Protein 2PK4 (pdb70)

Radius of gyration: 11.33 Å; Cα contacts (8 Å, |Δi|>4): 187; chains: 1; bounding box: 31×28×18 Å

Sequence (80 aa):
QDCYHGDGQSYRGTSSTTTTGKKCQSWSSMTPHRHQKTPENYPNAGLTMNYCRNPDADKGPWCFTTDPSVRWEYCNLKKC

Organism: Homo sapiens (NCBI:txid9606)

Structure (mmCIF, N/CA/C/O backbone):
data_2PK4
#
_entry.id   2PK4
#
_cell.length_a   42.210
_cell.length_b   35.460
_cell.length_c   25.430
_cell.angle_alpha   90.00
_cell.angle_beta   102.94
_cell.angle_gamma   90.00
#
_symmetry.space_group_name_H-M   'P 1 21 1'
#
loop_
_entity.id
_entity.type
_entity.pdbx_description
1 polymer 'HUMAN PLASMINOGEN KRINGLE 4'
2 non-polymer '6-AMINOHEXANOIC ACID'
3 water water
#
loop_
_atom_site.group_PDB
_atom_site.id
_atom_site.type_symbol
_atom_site.label_atom_id
_atom_site.label_alt_id
_atom_site.label_comp_id
_atom_site.label_asym_id
_atom_site.label_entity_id
_atom_site.label_seq_id
_atom_site.pdbx_PDB_ins_code
_atom_site.Cartn_x
_atom_site.Cartn_y
_atom_site.Cartn_z
_atom_site.occupancy
_atom_site.B_iso_or_equiv
_atom_site.auth_seq_id
_atom_site.auth_comp_id
_atom_site.auth_asym_id
_atom_site.auth_atom_id
_atom_site.pdbx_PDB_model_num
ATOM 1 N N . GLN A 1 1 ? 20.992 6.276 18.783 1.00 32.80 -1 GLN A N 1
ATOM 2 C CA . GLN A 1 1 ? 20.656 6.769 17.446 1.00 32.06 -1 GLN A CA 1
ATOM 3 C C . GLN A 1 1 ? 19.523 5.914 16.861 1.00 32.54 -1 GLN A C 1
ATOM 4 O O . GLN A 1 1 ? 19.551 4.662 16.902 1.00 34.80 -1 GLN A O 1
ATOM 10 N N . ASP A 1 2 ? 18.512 6.570 16.345 1.00 28.51 0 ASP A N 1
ATOM 11 C CA . ASP A 1 2 ? 17.381 5.947 15.657 1.00 27.47 0 ASP A CA 1
ATOM 12 C C . ASP A 1 2 ? 17.472 6.402 14.192 1.00 27.28 0 ASP A C 1
ATOM 13 O O . ASP A 1 2 ? 16.920 7.488 13.877 1.00 27.94 0 ASP A O 1
ATOM 18 N N . CYS A 1 3 ? 18.209 5.673 13.423 1.00 24.15 1 CYS A N 1
ATOM 19 C CA . CYS A 1 3 ? 18.519 5.803 12.012 1.00 24.84 1 CYS A CA 1
ATOM 20 C C . CYS A 1 3 ? 18.443 4.394 11.378 1.00 24.97 1 CYS A C 1
ATOM 21 O O . CYS A 1 3 ? 18.067 3.455 12.119 1.00 26.48 1 CYS A O 1
ATOM 24 N N . TYR A 1 4 ? 18.789 4.205 10.133 1.00 24.27 2 TYR A N 1
ATOM 25 C CA . TYR A 1 4 ? 18.811 2.810 9.570 1.00 27.80 2 TYR A CA 1
ATOM 26 C C . TYR A 1 4 ? 20.010 2.671 8.631 1.00 27.55 2 TYR A C 1
ATOM 27 O O . TYR A 1 4 ? 20.716 3.698 8.453 1.00 26.00 2 TYR A O 1
ATOM 36 N N . HIS A 1 5 ? 20.334 1.484 8.133 1.00 29.38 3 HIS A N 1
ATOM 37 C CA . HIS A 1 5 ? 21.555 1.348 7.294 1.00 31.13 3 HIS A CA 1
ATOM 38 C C . HIS A 1 5 ? 21.360 0.797 5.884 1.00 32.09 3 HIS A C 1
ATOM 39 O O . HIS A 1 5 ? 21.512 -0.383 5.538 1.00 32.57 3 HIS A O 1
ATOM 46 N N . GLY A 1 6 ? 21.119 1.682 4.916 1.00 32.28 4 GLY A N 1
ATOM 47 C CA . GLY A 1 6 ? 20.948 1.236 3.525 1.00 30.39 4 GLY A CA 1
ATOM 48 C C . GLY A 1 6 ? 19.511 0.846 3.251 1.00 27.00 4 GLY A C 1
ATOM 49 O O . GLY A 1 6 ? 18.878 1.768 2.690 1.00 29.56 4 GLY A O 1
ATOM 50 N N . ASP A 1 7 ? 19.050 -0.380 3.491 1.00 23.13 5 ASP A N 1
ATOM 51 C CA . ASP A 1 7 ? 17.598 -0.594 3.170 1.00 19.64 5 ASP A CA 1
ATOM 52 C C . ASP A 1 7 ? 16.731 -0.589 4.430 1.00 15.29 5 ASP A C 1
ATOM 53 O O . ASP A 1 7 ? 15.487 -0.609 4.256 1.00 13.92 5 ASP A O 1
ATOM 58 N N . GLY A 1 8 ? 17.335 -0.585 5.589 1.00 11.81 6 GLY A N 1
ATOM 59 C CA . GLY A 1 8 ? 16.578 -0.584 6.835 1.00 13.77 6 GLY A CA 1
ATOM 60 C C . GLY A 1 8 ? 15.749 -1.816 7.166 1.00 15.10 6 GLY A C 1
ATOM 61 O O . GLY A 1 8 ? 14.853 -1.674 8.049 1.00 13.33 6 GLY A O 1
ATOM 62 N N . GLN A 1 9 ? 15.966 -2.974 6.544 1.00 16.04 7 GLN A N 1
ATOM 63 C CA . GLN A 1 9 ? 15.221 -4.206 6.904 1.00 17.10 7 GLN A CA 1
ATOM 64 C C . GLN A 1 9 ? 15.755 -4.649 8.297 1.00 18.85 7 GLN A C 1
ATOM 65 O O . GLN A 1 9 ? 15.098 -5.370 9.076 1.00 16.98 7 GLN A O 1
ATOM 71 N N . SER A 1 1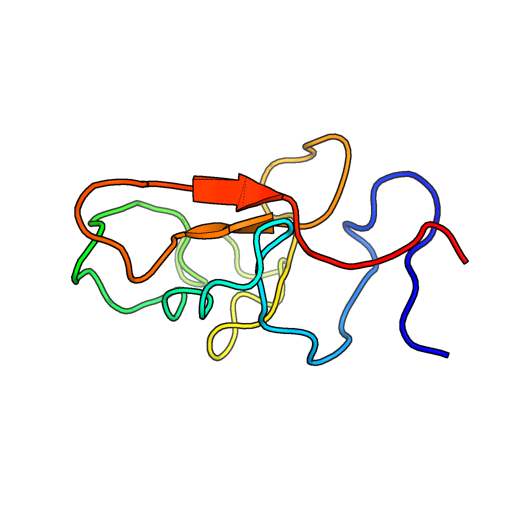0 ? 16.956 -4.127 8.547 1.00 18.07 8 SER A N 1
ATO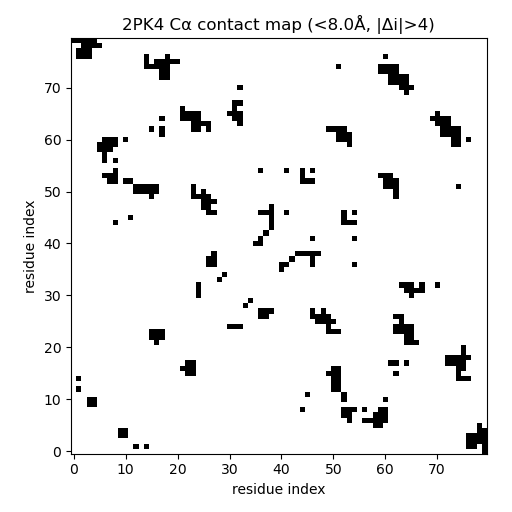M 72 C CA . SER A 1 10 ? 17.717 -4.394 9.780 1.00 17.98 8 SER A CA 1
ATOM 73 C C . SER A 1 10 ? 17.119 -3.744 11.030 1.00 14.97 8 SER A C 1
ATOM 74 O O . SER A 1 10 ? 17.259 -4.238 12.171 1.00 11.20 8 SER A O 1
ATOM 77 N N . TYR A 1 11 ? 16.480 -2.637 10.758 1.00 14.45 9 TYR A N 1
ATOM 78 C CA . TYR A 1 11 ? 15.902 -1.785 11.819 1.00 14.69 9 TYR A CA 1
ATOM 79 C C . TYR A 1 11 ? 14.847 -2.444 12.704 1.00 13.81 9 TYR A C 1
ATOM 80 O O . TYR A 1 11 ? 13.996 -3.275 12.314 1.00 11.89 9 TYR A O 1
ATOM 89 N N . ARG A 1 12 ? 14.925 -1.972 13.927 1.00 11.49 10 ARG A N 1
ATOM 90 C CA . ARG A 1 12 ? 14.129 -2.508 15.044 1.00 11.78 10 ARG A CA 1
ATOM 91 C C . ARG A 1 12 ? 13.843 -1.448 16.069 1.00 11.25 10 ARG A C 1
ATOM 92 O O . ARG A 1 12 ? 13.296 -1.646 17.179 1.00 12.85 10 ARG A O 1
ATOM 100 N N . GLY A 1 13 ? 14.141 -0.214 15.714 1.00 12.96 11 GLY A N 1
ATOM 101 C CA . GLY A 1 13 ? 13.771 0.981 16.518 1.00 14.84 11 GLY A CA 1
ATOM 102 C C . GLY A 1 13 ? 12.233 1.096 16.618 1.00 14.92 11 GLY A C 1
ATOM 103 O O . GLY A 1 13 ? 11.434 0.364 15.995 1.00 15.35 11 GLY A O 1
ATOM 104 N N . THR A 1 14 ? 11.837 2.070 17.433 1.00 14.65 12 THR A N 1
ATOM 105 C CA . THR A 1 14 ? 10.412 2.318 17.776 1.00 12.77 12 THR A CA 1
ATOM 106 C C . THR A 1 14 ? 9.852 3.663 17.344 1.00 11.70 12 THR A C 1
ATOM 107 O O . THR A 1 14 ? 9.200 4.463 18.002 1.00 9.80 12 THR A O 1
ATOM 111 N N . SER A 1 15 ? 10.314 3.983 16.150 1.00 11.34 13 SER A N 1
ATOM 112 C CA . SER A 1 15 ? 9.973 5.182 15.365 1.00 13.84 13 SER A CA 1
ATOM 113 C C . SER A 1 15 ? 8.653 4.746 14.727 1.00 13.06 13 SER A C 1
ATOM 114 O O . SER A 1 15 ? 8.612 3.580 14.208 1.00 12.69 13 SER A O 1
ATOM 117 N N . SER A 1 16 ? 7.606 5.503 14.883 1.00 12.72 14 SER A N 1
ATOM 118 C CA . SER A 1 16 ? 6.304 4.973 14.411 1.00 14.97 14 SER A CA 1
ATOM 119 C C . SER A 1 16 ? 5.557 6.126 13.758 1.00 15.71 14 SER A C 1
ATOM 120 O O . SER A 1 16 ? 4.314 6.243 13.823 1.00 13.21 14 SER A O 1
ATOM 123 N N . THR A 1 17 ? 6.377 6.947 13.111 1.00 16.28 15 THR A N 1
ATOM 124 C CA . THR A 1 17 ? 5.795 8.119 12.468 1.00 17.37 15 THR A CA 1
ATOM 125 C C . THR A 1 17 ? 6.374 8.290 11.095 1.00 17.69 15 THR A C 1
ATOM 126 O O . THR A 1 17 ? 7.515 8.020 10.761 1.00 18.79 15 THR A O 1
ATOM 130 N N . THR A 1 18 ? 5.425 8.649 10.250 1.00 18.18 16 THR A N 1
ATOM 131 C CA . THR A 1 18 ? 5.542 8.873 8.840 1.00 16.54 16 THR A CA 1
ATOM 132 C C . THR A 1 18 ? 6.479 10.058 8.563 1.00 18.09 16 THR A C 1
ATOM 133 O O . THR A 1 18 ? 6.897 10.905 9.382 1.00 14.67 16 THR A O 1
ATOM 137 N N . THR A 1 19 ? 6.779 10.060 7.269 1.00 17.20 17 THR A N 1
ATOM 138 C CA . THR A 1 19 ? 7.661 11.038 6.640 1.00 17.26 17 THR A CA 1
ATOM 139 C C . THR A 1 19 ? 7.009 12.421 6.637 1.00 16.06 17 THR A C 1
ATOM 140 O O . THR A 1 19 ? 7.593 13.503 6.808 1.00 14.11 17 THR A O 1
ATOM 144 N N . THR A 1 20 ? 5.709 12.391 6.609 1.00 14.51 18 THR A N 1
ATOM 145 C CA . THR A 1 20 ? 4.813 13.557 6.554 1.00 15.52 18 THR A CA 1
ATOM 146 C C . THR A 1 20 ? 4.237 13.840 7.938 1.00 14.14 18 THR A C 1
ATOM 147 O O . THR A 1 20 ? 3.277 14.645 8.023 1.00 18.60 18 THR A O 1
ATOM 149 N N . GLY A 1 21 ? 4.751 13.205 8.968 1.00 11.91 19 GLY A N 1
ATOM 150 C CA . GLY A 1 21 ? 4.331 13.381 10.356 1.00 9.88 19 GLY A CA 1
ATOM 151 C C . GLY A 1 21 ? 3.032 12.699 10.776 1.00 7.76 19 GLY A C 1
ATOM 152 O O . GLY A 1 21 ? 2.353 13.191 11.713 1.00 7.56 19 GLY A O 1
ATOM 153 N N . LYS A 1 22 ? 2.679 11.618 10.095 1.00 7.00 20 LYS A N 1
ATOM 154 C CA . LYS A 1 22 ? 1.433 10.889 10.450 1.00 8.57 20 LYS A CA 1
ATOM 155 C C . LYS A 1 22 ? 1.762 9.656 11.330 1.00 9.66 20 LYS A C 1
ATOM 156 O O . LYS A 1 22 ? 2.804 8.977 11.083 1.00 7.00 20 LYS A O 1
ATOM 162 N N . LYS A 1 23 ? 0.825 9.368 12.224 1.00 7.00 21 LYS A N 1
ATOM 163 C CA . LYS A 1 23 ? 0.904 8.150 13.035 1.00 7.49 21 LYS A CA 1
ATOM 164 C C . LYS A 1 23 ? 0.892 6.938 12.112 1.00 8.90 21 LYS A C 1
ATOM 165 O O . LYS A 1 23 ? 0.243 6.973 11.021 1.00 7.36 21 LYS A O 1
ATOM 171 N N . CYS A 1 24 ? 1.701 5.927 12.456 1.00 10.37 22 CYS A N 1
ATOM 172 C CA . CYS A 1 24 ? 1.831 4.683 11.669 1.00 10.72 22 CYS A CA 1
ATOM 173 C C . CYS A 1 24 ? 0.649 3.728 12.091 1.00 11.97 22 CYS A C 1
ATOM 174 O O . CYS A 1 24 ? 0.407 3.731 13.321 1.00 7.00 22 CYS A O 1
ATOM 177 N N . GLN A 1 25 ? 0.010 3.105 11.068 1.00 8.16 23 GLN A N 1
ATOM 178 C CA . GLN A 1 25 ? -1.072 2.192 11.514 1.00 13.02 23 GLN A CA 1
ATOM 179 C C . GLN A 1 25 ? -0.357 0.988 12.181 1.00 14.04 23 GLN A C 1
ATOM 180 O O . GLN A 1 25 ? 0.652 0.676 11.508 1.00 17.12 23 GLN A O 1
ATOM 186 N N . SER A 1 26 ? -0.887 0.347 13.191 1.00 10.15 24 SER A N 1
ATOM 187 C CA . SER A 1 26 ? -0.399 -0.879 13.734 1.00 11.97 24 SER A CA 1
ATOM 188 C C . SER A 1 26 ? -0.516 -1.980 12.650 1.00 13.70 24 SER A C 1
ATOM 189 O O . SER A 1 26 ? -1.585 -2.118 12.017 1.00 7.96 24 SER A O 1
ATOM 192 N N . TRP A 1 27 ? 0.568 -2.760 12.589 1.00 15.21 25 TRP A N 1
ATOM 193 C CA . TRP A 1 27 ? 0.697 -3.843 11.591 1.00 18.01 25 TRP A CA 1
ATOM 194 C C . TRP A 1 27 ? -0.428 -4.840 11.475 1.00 19.71 25 TRP A C 1
ATOM 195 O O . TRP A 1 27 ? -0.722 -5.409 10.408 1.00 19.39 25 TRP A O 1
ATOM 206 N N . SER A 1 28 ? -0.991 -5.208 12.631 1.00 21.92 26 SER A N 1
ATOM 207 C CA . SER A 1 28 ? -2.041 -6.244 12.660 1.00 23.17 26 SER A CA 1
ATOM 208 C C . SER A 1 28 ? -3.462 -5.682 12.597 1.00 22.79 26 SER A C 1
ATOM 209 O O . SER A 1 28 ? -4.421 -6.469 12.437 1.00 22.97 26 SER A O 1
ATOM 212 N N . SER A 1 29 ? -3.603 -4.381 12.728 1.00 21.81 27 SER A N 1
ATOM 213 C CA . SER A 1 29 ? -4.914 -3.708 12.720 1.00 19.18 27 SER A CA 1
ATOM 214 C C . SER A 1 29 ? -5.311 -3.718 11.243 1.00 20.52 27 SER A C 1
ATOM 215 O O . SER A 1 29 ? -4.349 -3.562 10.482 1.00 17.22 27 SER A O 1
ATOM 218 N N . MET A 1 30 ? -6.613 -3.976 10.978 1.00 19.46 28 MET A N 1
ATOM 219 C CA . MET A 1 30 ? -6.975 -3.938 9.530 1.00 20.79 28 MET A CA 1
ATOM 220 C C . MET A 1 30 ? -7.791 -2.654 9.276 1.00 20.29 28 MET A C 1
ATOM 221 O O . MET A 1 30 ? -8.438 -2.512 8.231 1.00 17.35 28 MET A O 1
ATOM 226 N N . THR A 1 31 ? -7.600 -1.749 10.226 1.00 18.25 29 THR A N 1
ATOM 227 C CA . THR A 1 31 ? -8.294 -0.456 10.226 1.00 20.01 29 THR A CA 1
ATOM 228 C C . THR A 1 31 ? -7.334 0.692 10.508 1.00 17.58 29 THR A C 1
ATOM 229 O O . THR A 1 31 ? -6.642 0.672 11.529 1.00 16.74 29 THR A O 1
ATOM 233 N N . PRO A 1 32 ? -7.224 1.703 9.676 1.00 18.91 30 PRO A N 1
ATOM 234 C CA . PRO A 1 32 ? -7.927 1.945 8.454 1.00 20.01 30 PRO A CA 1
ATOM 235 C C . PRO A 1 32 ? -7.551 1.113 7.223 1.00 19.95 30 PRO A C 1
ATOM 236 O O . PRO A 1 32 ? -8.445 1.095 6.318 1.00 19.46 30 PRO A O 1
ATOM 240 N N . HIS A 1 33 ? -6.320 0.606 7.130 1.00 16.52 31 HIS A N 1
ATOM 241 C CA . HIS A 1 33 ? -5.935 -0.129 5.918 1.00 14.46 31 HIS A CA 1
ATOM 242 C C . HIS A 1 33 ? -5.902 -1.608 6.147 1.00 15.29 31 HIS A C 1
ATOM 243 O O . HIS A 1 33 ? -5.301 -2.092 7.128 1.00 20.98 31 HIS A O 1
ATOM 250 N N . ARG A 1 34 ? -6.632 -2.354 5.365 1.00 14.80 32 ARG A N 1
ATOM 251 C CA . ARG A 1 34 ? -6.590 -3.836 5.439 1.00 14.86 32 ARG A CA 1
ATOM 252 C C . ARG A 1 34 ? -5.358 -4.161 4.560 1.00 14.17 32 ARG A C 1
ATOM 253 O O . ARG A 1 34 ? -5.142 -3.450 3.559 1.00 13.96 32 ARG A O 1
ATOM 255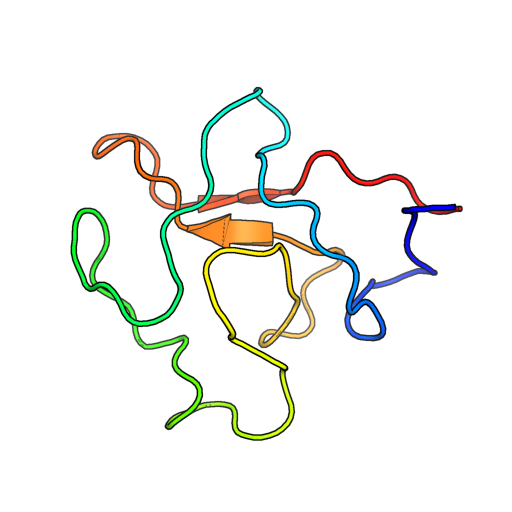 N N . HIS A 1 35 ? -4.593 -5.144 4.967 1.00 12.99 33 HIS A N 1
ATOM 256 C CA . HIS A 1 35 ? -3.372 -5.566 4.248 1.00 12.34 33 HIS A CA 1
ATOM 257 C C . HIS A 1 35 ? -2.928 -6.933 4.707 1.00 12.22 33 HIS A C 1
ATOM 258 O O . HIS A 1 35 ? -3.469 -7.465 5.693 1.00 11.98 33 HIS A O 1
ATOM 265 N N . GLN A 1 36 ? -1.915 -7.469 4.053 1.00 14.16 34 GLN A N 1
ATOM 266 C CA . GLN A 1 36 ? -1.342 -8.798 4.337 1.00 16.64 34 GLN A CA 1
ATOM 267 C C . GLN A 1 36 ? 0.025 -8.764 5.046 1.00 17.76 34 GLN A C 1
ATOM 268 O O . GLN A 1 36 ? 0.678 -9.816 5.219 1.00 14.50 34 GLN A O 1
ATOM 274 N N . LYS A 1 37 ? 0.489 -7.553 5.399 1.00 17.70 35 LYS A N 1
ATOM 275 C CA . LYS A 1 37 ? 1.744 -7.365 6.097 1.00 16.98 35 LYS A CA 1
ATOM 276 C C . LYS A 1 37 ? 1.643 -7.658 7.594 1.00 18.35 35 LYS A C 1
ATOM 277 O O . LYS A 1 37 ? 1.831 -6.718 8.410 1.00 20.03 35 LYS A O 1
ATOM 283 N N . THR A 1 38 ? 1.387 -8.928 7.875 1.00 18.23 37 THR A N 1
ATOM 284 C CA . THR A 1 38 ? 1.281 -9.445 9.209 1.00 17.02 37 THR A CA 1
ATOM 285 C C . THR A 1 38 ? 2.392 -10.478 9.536 1.00 15.17 37 THR A C 1
ATOM 286 O O . THR A 1 38 ? 2.933 -11.192 8.688 1.00 16.05 37 THR A O 1
ATOM 290 N N . PRO A 1 39 ? 2.670 -10.463 10.826 1.00 13.36 38 PRO A N 1
ATOM 291 C CA . PRO A 1 39 ? 3.661 -11.352 11.434 1.00 16.20 38 PRO A CA 1
ATOM 292 C C . PRO A 1 39 ? 3.365 -12.814 11.086 1.00 15.37 38 PRO A C 1
ATOM 293 O O . PRO A 1 39 ? 4.214 -13.712 11.186 1.00 16.31 38 PRO A O 1
ATOM 297 N N . GLU A 1 40 ? 2.091 -13.003 10.728 1.00 16.16 39 GLU A N 1
ATOM 298 C CA . GLU A 1 40 ? 1.672 -14.346 10.343 1.00 17.81 39 GLU A CA 1
ATOM 299 C C . GLU A 1 40 ? 2.289 -14.652 8.971 1.00 17.61 39 GLU A C 1
ATOM 300 O O . GLU A 1 40 ? 2.647 -15.804 8.730 1.00 20.07 39 GLU A O 1
ATOM 306 N N . ASN A 1 41 ? 2.355 -13.630 8.151 1.00 18.33 40 ASN A N 1
ATOM 307 C CA . ASN A 1 41 ? 2.883 -13.561 6.812 1.00 17.85 40 ASN A CA 1
ATOM 308 C C . ASN A 1 41 ? 4.395 -13.275 6.837 1.00 19.48 40 ASN A C 1
ATOM 309 O O . ASN A 1 41 ? 5.094 -13.735 5.913 1.00 18.92 40 ASN A O 1
ATOM 314 N N . TYR A 1 42 ? 4.892 -12.566 7.855 1.00 18.61 41 TYR A N 1
ATOM 315 C CA . TYR A 1 42 ? 6.351 -12.252 7.882 1.00 18.15 41 TYR A CA 1
ATOM 316 C C . TYR A 1 42 ? 6.905 -12.413 9.297 1.00 18.83 41 TYR A C 1
ATOM 317 O O . TYR A 1 42 ? 7.186 -11.376 9.952 1.00 17.29 41 TYR A O 1
ATOM 326 N N . PRO A 1 43 ? 7.092 -13.681 9.681 1.00 16.51 42 PRO A N 1
ATOM 327 C CA . PRO A 1 43 ? 7.533 -14.020 11.012 1.00 17.29 42 PRO A CA 1
ATOM 328 C C . PRO A 1 43 ? 8.921 -13.514 11.414 1.00 18.26 42 PRO A C 1
ATOM 329 O O . PRO A 1 43 ? 9.255 -13.528 12.603 1.00 16.83 42 PRO A O 1
ATOM 333 N N . ASN A 1 44 ? 9.745 -13.091 10.477 1.00 20.63 43 ASN A N 1
ATOM 334 C CA . ASN A 1 44 ? 11.110 -12.592 10.763 1.00 22.85 43 ASN A CA 1
ATOM 335 C C . ASN A 1 44 ? 11.176 -11.067 10.796 1.00 25.32 43 ASN A C 1
ATOM 336 O O . ASN A 1 44 ? 12.088 -10.492 11.419 1.00 27.29 43 ASN A O 1
ATOM 341 N N . ALA A 1 45 ? 10.268 -10.382 10.125 1.00 25.73 44 ALA A N 1
ATOM 342 C CA . ALA A 1 45 ? 10.163 -8.950 9.954 1.00 25.66 44 ALA A CA 1
ATOM 343 C C . ALA A 1 45 ? 10.013 -8.093 11.200 1.00 24.93 44 ALA A C 1
ATOM 344 O O . ALA A 1 45 ? 10.506 -6.914 11.143 1.00 26.13 44 ALA A O 1
ATOM 346 N N . GLY A 1 46 ? 9.428 -8.529 12.282 1.00 21.04 45 GLY A N 1
ATOM 347 C CA . GLY A 1 46 ? 9.370 -7.642 13.478 1.00 16.88 45 GLY A CA 1
ATOM 348 C C . GLY A 1 46 ? 8.190 -6.647 13.359 1.00 17.07 45 GLY A C 1
ATOM 349 O O . GLY A 1 46 ? 8.262 -5.491 13.835 1.00 13.81 45 GLY A O 1
ATOM 350 N N . LEU A 1 47 ? 7.141 -7.203 12.746 1.00 13.71 46 LEU A N 1
ATOM 351 C CA . LEU A 1 47 ? 5.914 -6.501 12.425 1.00 13.82 46 LEU A CA 1
ATOM 352 C C . LEU A 1 47 ? 5.128 -6.471 13.732 1.00 16.50 46 LEU A C 1
ATOM 353 O O . LEU A 1 47 ? 4.081 -7.104 13.858 1.00 17.60 46 LEU A O 1
ATOM 358 N N . THR A 1 48 ? 5.678 -5.670 14.627 1.00 17.19 47 THR A N 1
ATOM 359 C CA . THR A 1 48 ? 5.201 -5.439 15.986 1.00 18.00 47 THR A CA 1
ATOM 360 C C . THR A 1 48 ? 4.613 -4.037 16.106 1.00 17.33 47 THR A C 1
ATOM 361 O O . THR A 1 48 ? 4.964 -3.114 15.320 1.00 18.57 47 THR A O 1
ATOM 365 N N . MET A 1 49 ? 3.772 -3.861 17.094 1.00 14.97 48 MET A N 1
ATOM 366 C CA . MET A 1 49 ? 3.096 -2.586 17.365 1.00 15.43 48 MET A CA 1
ATOM 367 C C . MET A 1 49 ? 2.886 -1.868 16.016 1.00 12.80 48 MET A C 1
ATOM 368 O O . MET A 1 49 ? 2.432 -2.508 15.092 1.00 11.82 48 MET A O 1
ATOM 373 N N . ASN A 1 50 ? 3.165 -0.610 15.953 1.00 11.47 49 ASN A N 1
ATOM 374 C CA . ASN A 1 50 ? 3.030 0.205 14.747 1.00 13.99 49 ASN A CA 1
ATOM 375 C C . ASN A 1 50 ? 4.366 0.877 14.380 1.00 12.46 49 ASN A C 1
ATOM 376 O O . ASN A 1 50 ? 4.250 2.054 13.977 1.00 13.36 49 ASN A O 1
ATOM 381 N N . TYR A 1 51 ? 5.500 0.227 14.620 1.00 13.19 50 TYR A N 1
ATOM 382 C CA . TYR A 1 51 ? 6.821 0.835 14.262 1.00 9.52 50 TYR A CA 1
ATOM 383 C C . TYR A 1 51 ? 7.107 0.595 12.771 1.00 7.00 50 TYR A C 1
ATOM 384 O O . TYR A 1 51 ? 6.754 -0.474 12.125 1.00 7.00 50 TYR A O 1
ATOM 393 N N . CYS A 1 52 ? 7.872 1.469 12.257 1.00 7.00 51 CYS A N 1
ATOM 394 C CA . CYS A 1 52 ? 8.426 1.412 10.888 1.00 7.32 51 CYS A CA 1
ATOM 395 C C . CYS A 1 52 ? 9.253 0.127 10.747 1.00 9.11 51 CYS A C 1
ATOM 396 O O . CYS A 1 52 ? 10.036 -0.206 11.650 1.00 7.00 51 CYS A O 1
ATOM 399 N N . ARG A 1 53 ? 9.019 -0.620 9.670 1.00 7.56 52 ARG A N 1
ATOM 400 C CA . ARG A 1 53 ? 9.746 -1.850 9.356 1.00 9.48 52 ARG A CA 1
ATOM 401 C C . ARG A 1 53 ? 9.990 -2.003 7.859 1.00 9.38 52 ARG A C 1
ATOM 402 O O . ARG A 1 53 ? 9.559 -1.140 7.081 1.00 9.36 52 ARG A O 1
ATOM 410 N N . ASN A 1 54 ? 10.520 -3.120 7.418 1.00 10.86 53 ASN A N 1
ATOM 411 C CA . ASN A 1 54 ? 10.655 -3.402 5.970 1.00 11.91 53 ASN A CA 1
ATOM 412 C C . ASN A 1 54 ? 10.465 -4.901 5.709 1.00 14.03 53 ASN A C 1
ATOM 413 O O . ASN A 1 54 ? 11.477 -5.576 5.461 1.00 16.46 53 ASN A O 1
ATOM 418 N N . PRO A 1 55 ? 9.229 -5.398 5.701 1.00 15.31 54 PRO A N 1
ATOM 419 C CA . PRO A 1 55 ? 8.928 -6.792 5.393 1.00 14.01 54 PRO A CA 1
ATOM 420 C C . PRO A 1 55 ? 9.087 -7.056 3.899 1.00 14.91 54 PRO A C 1
ATOM 421 O O . PRO A 1 55 ? 9.191 -8.270 3.620 1.00 18.44 54 PRO A O 1
ATOM 425 N N . ASP A 1 56 ? 8.924 -6.049 3.057 1.00 16.33 55 ASP A N 1
ATOM 426 C CA . ASP A 1 56 ? 9.009 -6.162 1.618 1.00 18.00 55 ASP A CA 1
ATOM 427 C C . ASP A 1 56 ? 10.382 -5.916 0.993 1.00 18.05 55 ASP A C 1
ATOM 428 O O . ASP A 1 56 ? 10.329 -5.837 -0.273 1.00 22.30 55 ASP A O 1
ATOM 433 N N . ALA A 1 57 ? 11.513 -5.713 1.583 1.00 18.26 56 ALA A N 1
ATOM 434 C CA . ALA A 1 57 ? 12.698 -5.453 0.690 1.00 20.74 56 ALA A CA 1
ATOM 435 C C . ALA A 1 57 ? 12.580 -4.121 -0.075 1.00 18.94 56 ALA A C 1
ATOM 436 O O . ALA A 1 57 ? 13.352 -3.879 -1.028 1.00 17.50 56 ALA A O 1
ATOM 438 N N . ASP A 1 58 ? 11.773 -3.245 0.465 1.00 20.16 57 ASP A N 1
ATOM 439 C CA . ASP A 1 58 ? 11.668 -1.867 -0.129 1.00 21.76 57 ASP A CA 1
ATOM 440 C C . ASP A 1 58 ? 13.043 -1.237 0.137 1.00 21.85 57 ASP A C 1
ATOM 441 O O . ASP A 1 58 ? 13.903 -1.882 0.815 1.00 21.76 57 ASP A O 1
ATOM 446 N N . LYS A 1 59 ? 13.224 0.005 -0.343 1.00 22.09 58 LYS A N 1
ATOM 447 C CA . LYS A 1 59 ? 14.434 0.781 -0.170 1.00 18.78 58 LYS A CA 1
ATOM 448 C C . LYS A 1 59 ? 14.655 1.346 1.232 1.00 16.32 58 LYS A C 1
ATOM 449 O O . LYS A 1 59 ? 15.806 1.688 1.619 1.00 15.09 58 LYS A O 1
ATOM 455 N N . GLY A 1 60 ? 13.650 1.404 2.042 1.00 14.66 60 GLY A N 1
ATOM 456 C CA . GLY A 1 60 ? 13.697 1.897 3.423 1.00 13.47 60 GLY A CA 1
ATOM 457 C C . GLY A 1 60 ? 12.425 1.538 4.197 1.00 12.41 60 GLY A C 1
ATOM 458 O O . GLY A 1 60 ? 11.438 1.028 3.619 1.00 14.87 60 GLY A O 1
ATOM 459 N N . PRO A 1 61 ? 12.495 1.790 5.499 1.00 12.57 61 PRO A N 1
ATOM 460 C CA . PRO A 1 61 ? 11.403 1.489 6.440 1.00 12.15 61 PRO A CA 1
ATOM 461 C C . PRO A 1 61 ? 10.179 2.358 6.151 1.00 11.78 61 PRO A C 1
ATOM 462 O O . PRO A 1 61 ? 10.300 3.525 5.691 1.00 12.89 61 PRO A O 1
ATOM 466 N N . TRP A 1 62 ? 9.038 1.771 6.456 1.00 9.50 62 TRP A N 1
ATOM 467 C CA . TRP A 1 62 ? 7.732 2.400 6.225 1.00 10.77 62 TRP A CA 1
ATOM 468 C C . TRP A 1 62 ? 6.674 1.709 7.127 1.00 11.37 62 TRP A C 1
ATOM 469 O O . TRP A 1 62 ? 6.966 0.754 7.878 1.00 10.10 62 TRP A O 1
ATOM 480 N N . CYS A 1 63 ? 5.471 2.243 6.984 1.00 9.96 63 CYS A N 1
ATOM 481 C CA . CYS A 1 63 ? 4.276 1.651 7.622 1.00 13.56 63 CYS A CA 1
ATOM 482 C C . CYS A 1 63 ? 2.995 2.099 6.905 1.00 13.99 63 CYS A C 1
ATOM 483 O O . CYS A 1 63 ? 2.913 3.125 6.227 1.00 14.79 63 CYS A O 1
ATOM 486 N N . PHE A 1 64 ? 1.955 1.328 7.197 1.00 16.36 64 PHE A N 1
ATOM 487 C CA . PHE A 1 64 ? 0.573 1.765 6.772 1.00 16.12 64 PHE A CA 1
ATOM 488 C C . PHE A 1 64 ? 0.281 3.007 7.616 1.00 13.75 64 PHE A C 1
ATOM 489 O O . PHE A 1 64 ? 0.867 3.238 8.682 1.00 15.31 64 PHE A O 1
ATOM 497 N N . THR A 1 65 ? -0.549 3.889 7.129 1.00 15.12 65 THR A N 1
ATOM 498 C CA . THR A 1 65 ? -0.958 5.136 7.797 1.00 13.69 65 THR A CA 1
ATOM 499 C C . THR A 1 65 ? -2.381 5.044 8.357 1.00 14.40 65 THR A C 1
ATOM 500 O O . THR A 1 65 ? -3.269 4.602 7.617 1.00 12.82 65 THR A O 1
ATOM 504 N N . THR A 1 66 ? -2.551 5.676 9.524 1.00 15.35 66 THR A N 1
ATOM 505 C CA . THR A 1 66 ? -3.898 5.815 10.109 1.00 16.07 66 THR A CA 1
ATOM 506 C C . THR A 1 66 ? -4.765 6.840 9.370 1.00 17.85 66 THR A C 1
ATOM 507 O O . THR A 1 66 ? -5.94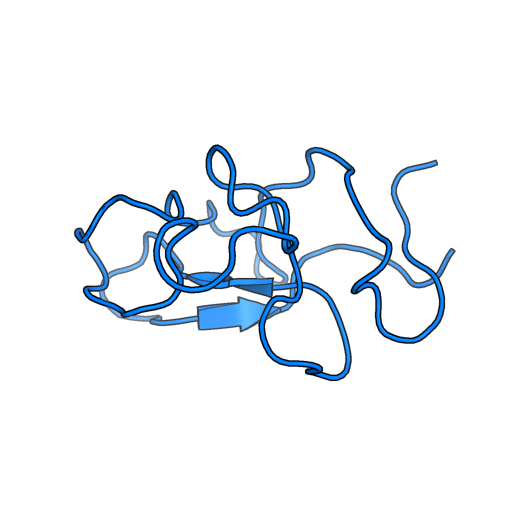3 7.046 9.737 1.00 20.84 66 THR A O 1
ATOM 511 N N . ASP A 1 67 ? -4.277 7.494 8.344 1.00 19.93 67 ASP A N 1
ATOM 512 C CA . ASP A 1 67 ? -5.044 8.429 7.478 1.00 18.46 67 ASP A CA 1
ATOM 513 C C . ASP A 1 67 ? -5.761 7.533 6.461 1.00 17.08 67 ASP A C 1
ATOM 514 O O . ASP A 1 67 ? -5.053 6.952 5.601 1.00 17.57 67 ASP A O 1
ATOM 519 N N . PRO A 1 68 ? -7.064 7.441 6.569 1.00 16.43 68 PRO A N 1
ATOM 520 C CA . PRO A 1 68 ? -7.847 6.562 5.694 1.00 14.42 68 PRO A CA 1
ATOM 521 C C . PRO A 1 68 ? -7.502 6.820 4.258 1.00 15.52 68 PRO A C 1
ATOM 522 O O . PRO A 1 68 ? -7.340 5.907 3.425 1.00 16.33 68 PRO A O 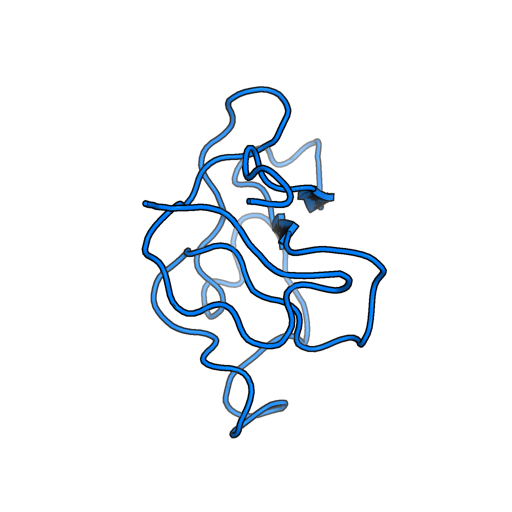1
ATOM 526 N N . SER A 1 69 ? -7.242 8.096 3.977 1.00 14.67 69 SER A N 1
ATOM 527 C CA . SER A 1 69 ? -6.849 8.582 2.660 1.00 14.73 69 SER A CA 1
ATOM 528 C C . SER A 1 69 ? -5.444 8.202 2.233 1.00 14.62 69 SER A C 1
ATOM 529 O O . SER A 1 69 ? -5.166 8.095 1.012 1.00 10.77 69 SER A O 1
ATOM 532 N N . VAL A 1 70 ? -4.498 7.990 3.174 1.00 14.95 70 VAL A N 1
ATOM 533 C CA . VAL A 1 70 ? -3.111 7.644 2.737 1.00 14.08 70 VAL A CA 1
ATOM 534 C C . VAL A 1 70 ? -2.748 6.250 3.223 1.00 14.27 70 VAL A C 1
ATOM 535 O O . VAL A 1 70 ? -2.360 6.099 4.403 1.00 15.49 70 VAL A O 1
ATOM 539 N N . ARG A 1 71 ? -2.786 5.306 2.313 1.00 13.48 71 ARG A N 1
ATOM 540 C CA . ARG A 1 71 ? -2.543 3.883 2.631 1.00 13.52 71 ARG A CA 1
ATOM 541 C C . ARG A 1 71 ? -1.176 3.687 3.279 1.00 14.07 71 ARG A C 1
ATOM 542 O O . ARG A 1 71 ? -1.161 3.091 4.367 1.00 11.04 71 ARG A O 1
ATOM 550 N N . TRP A 1 72 ? -0.123 4.179 2.629 1.00 14.36 72 TRP A N 1
ATOM 551 C CA . TRP A 1 72 ? 1.235 3.977 3.161 1.00 16.49 72 TRP A CA 1
ATOM 552 C C . TRP A 1 72 ? 2.224 5.067 2.752 1.00 18.54 72 TRP A C 1
ATOM 553 O O . TRP A 1 72 ? 2.157 5.681 1.675 1.00 17.74 72 TRP A O 1
ATOM 564 N N . GLU A 1 73 ? 3.195 5.206 3.638 1.00 20.40 73 GLU A N 1
ATOM 565 C CA . GLU A 1 73 ? 4.303 6.137 3.538 1.00 22.06 73 GLU A CA 1
ATOM 566 C C . GLU A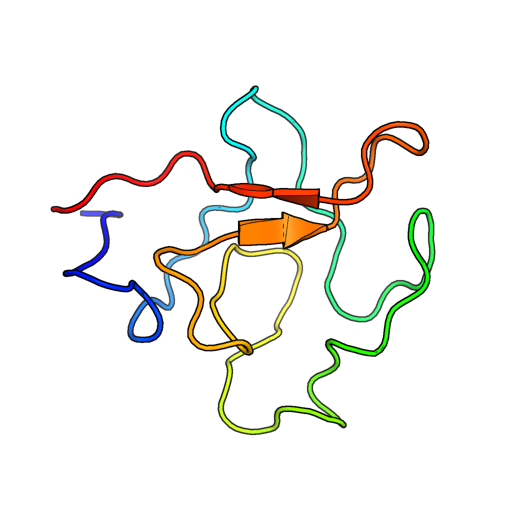 1 73 ? 5.621 5.613 4.126 1.00 22.22 73 GLU A C 1
ATOM 567 O O . GLU A 1 73 ? 5.664 4.739 5.039 1.00 20.98 73 GLU A O 1
ATOM 573 N N . TYR A 1 74 ? 6.658 6.279 3.637 1.00 19.94 74 TYR A N 1
ATOM 574 C CA . TYR A 1 74 ? 8.023 6.023 4.152 1.00 17.82 74 TYR A CA 1
ATOM 575 C C . TYR A 1 74 ? 8.085 6.656 5.535 1.00 17.72 74 TYR A C 1
ATOM 576 O O . TYR A 1 74 ? 7.253 7.488 5.946 1.00 13.75 74 TYR A O 1
ATOM 585 N N . CYS A 1 75 ? 9.073 6.111 6.287 1.00 18.65 75 CYS A N 1
ATOM 586 C CA . CYS A 1 75 ? 9.174 6.578 7.697 1.00 18.64 75 CYS A CA 1
ATOM 587 C C . CYS A 1 75 ? 9.994 7.823 7.891 1.00 16.74 75 CYS A C 1
ATOM 588 O O . CYS A 1 75 ? 10.741 8.250 6.987 1.00 16.74 75 CYS A O 1
ATOM 591 N N . ASN A 1 76 ? 9.889 8.489 9.045 1.00 16.92 76 ASN A N 1
ATOM 592 C CA . ASN A 1 76 ? 10.717 9.711 9.208 1.00 21.32 76 ASN A CA 1
ATOM 593 C C . ASN A 1 76 ? 12.134 9.412 9.712 1.00 21.39 76 ASN A C 1
ATOM 594 O O . ASN A 1 76 ? 12.769 10.280 10.338 1.00 24.19 76 ASN A O 1
ATOM 599 N N . LEU A 1 77 ? 12.642 8.268 9.369 1.00 21.29 77 LEU A N 1
ATOM 600 C CA . LEU A 1 77 ? 13.957 7.791 9.761 1.00 18.91 77 LEU A CA 1
ATOM 601 C C . LEU A 1 77 ? 14.991 8.222 8.717 1.00 18.86 77 LEU A C 1
ATOM 602 O O . LEU A 1 77 ? 14.764 8.410 7.532 1.00 17.65 77 LEU A O 1
ATOM 607 N N . LYS A 1 78 ? 16.175 8.329 9.285 1.00 22.64 78 LYS A N 1
ATOM 608 C CA . LYS A 1 78 ? 17.387 8.688 8.521 1.00 24.37 78 LYS A CA 1
ATOM 609 C C . LYS A 1 78 ? 18.357 7.519 8.461 1.00 24.40 78 LYS A C 1
ATOM 610 O O . LYS A 1 78 ? 18.502 6.655 9.347 1.00 22.60 78 LYS A O 1
ATOM 616 N N . LYS A 1 79 ? 19.086 7.539 7.370 1.00 24.49 79 LYS A N 1
ATOM 617 C CA . LYS A 1 79 ? 20.133 6.605 7.014 1.00 26.70 79 LYS A CA 1
ATOM 618 C C . LYS A 1 79 ? 21.288 6.465 7.995 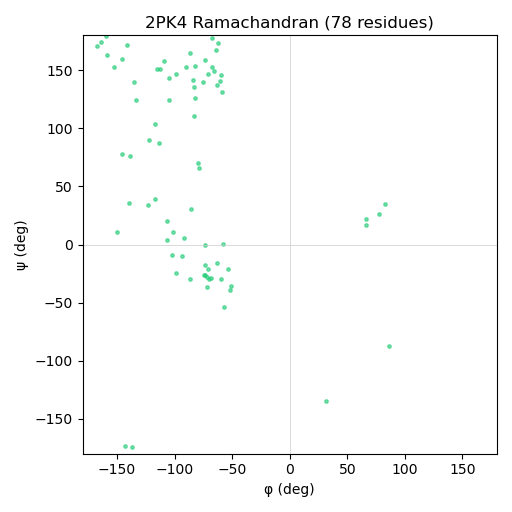1.00 27.41 79 LYS A C 1
ATOM 619 O O . LYS A 1 79 ? 22.169 5.601 7.679 1.00 30.31 79 LYS A O 1
ATOM 625 N N . CYS A 1 80 ? 21.368 7.128 9.124 1.00 26.50 80 CYS A N 1
ATOM 626 C CA . CYS A 1 80 ? 22.450 6.916 10.104 1.00 25.43 80 CYS A CA 1
ATOM 627 C C . CYS A 1 80 ? 23.704 7.686 9.713 1.00 24.62 80 CYS A C 1
ATOM 628 O O . CYS A 1 80 ? 24.357 7.380 8.707 1.00 25.80 80 CYS A O 1
#

InterPro domains:
  IPR000001 Kringle [PF00051] (103-181)
  IPR000001 Kringle [PF00051] (185-262)
  IPR000001 Kringle [PF00051] (275-352)
  IPR000001 Kringle [PF00051] (377-454)
  IPR000001 Kringle [PF00051] (481-560)
  IPR000001 Kringle [PS50070] (102-181)
  IPR000001 Kringle [PS50070] (184-262)
  IPR000001 Kringle [PS50070] (274-352)
  IPR000001 Kringle [PS50070] (376-454)
  IPR000001 Kringle [PS50070] (480-560)
  IPR000001 Kringle [SM00130] (101-183)
  IPR000001 Kringle [SM00130] (184-264)
  IPR000001 Kringle [SM00130] (273-354)
  IPR000001 Kringle [SM00130] (375-456)
  IPR000001 Kringle [SM00130] (479-562)
  IPR000001 Kringle [cd00108] (102-182)
  IPR000001 Kringle [cd00108] (182-262)
  IPR000001 Kringle [cd00108] (272-353)
  IPR000001 Kringle [cd00108] (375-455)
  IPR000001 Kringle [cd00108] (478-561)

GO terms:
  GO:0005576 extracellular region (C, IDA)
  GO:0007596 blood coagulation (P, IMP)
  GO:0005515 protein binding (F, IPI)
  GO:0042730 fibrinolysis (P, IDA)
  GO:0004252 serine-type endopeptidase activity (F, IDA)
  GO:0030574 collagen catabolic process (P, IDA)
  GO:0051919 positive regulation of fibrinolysis (P, IDA)
  GO:0008236 serine-type peptidase activity (F, TAS)
  GO:0005102 signaling receptor binding (F, IPI)
  GO:0019904 protein domain specific binding (F, IPI)
  GO:0005576 extracellular region (C, TAS)
  GO:0005886 plasma membrane (C, TAS)
  GO:0031093 platelet alpha granule lumen (C, TAS)
  GO:0009897 external side of plasma membrane (C, IDA)
  GO:0009986 cell surface (C, IDA)
  GO:0010812 negative regulation of cell-substrate adhesion (P, IDA)
  GO:0004175 endopeptidase activity (F, IDA)
  GO:0022617 extracellular matrix disassembly (P, IDA)
  GO:0051918 negative regulation of fibrinolysis (P, IDA)
  GO:2000048 negative regulation of ce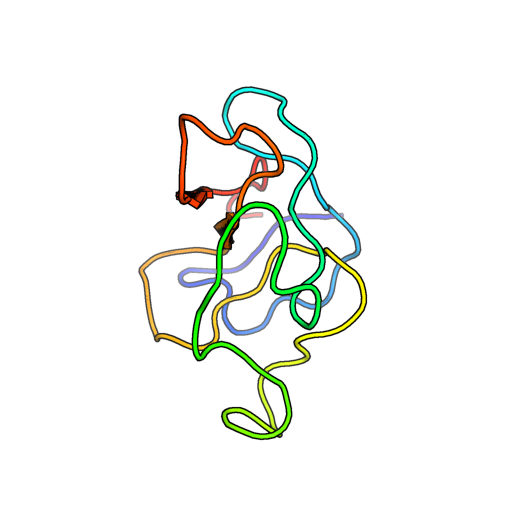ll-cell adhesion mediated by cadherin (P, TAS)

Foldseek 3Di:
DFAAAFQRLVDDDAQQAFLVGFGFQQQVDCPPPHDDRDCVNQVPFNSGGRGWHPSDSGRYTWGQGNPSPGGIHGTNHHND

B-factor: mean 17.86, std 6.88, range [7.0, 35.0]

Secondary structure (DSSP, 8-state):
-----SS-SS------BBTTSPBBPPTT--SS---S--TTT-TTTT--TT--B-TT--SS-EEEBS-TT--EEEBS----

Nearest PDB structures (foldseek):
  2pk4-assembly1_A  TM=1.013E+00  e=9.097E-18  Homo sapiens
  4a5t-assembly1_S  TM=9.924E-01  e=2.032E-14  Homo sapiens
  8v8z-assembly1_A  TM=9.985E-01  e=5.536E-13  Homo sapiens
  4bvw-assembly2_B  TM=9.999E-01  e=6.806E-13  Homo sapiens
  4iua-assembly7_G  TM=9.561E-01  e=2.369E-10  Mus musculus

Solvent-accessible surface area: 4566 Å² total

CATH classification: 2.40.20.10